Protein AF-A0A9D8EKA4-F1 (afdb_monomer)

Mean predicted aligned error: 2.68 Å

Secondary structure (DSSP, 8-state):
-----PPP-TTTTT----GGG--HHHHHHHHHTS-GGG-S-EEEEGGGS-TTSB-TTS-BHHHHHTGGGG-EEEE-SSHHHHHHHHHHHT-

Nearest PDB structures (foldseek):
  1eix-assembly1_B  TM=4.567E-01  e=1.922E+00  Escherichia coli
  4faj-assembly1_A  TM=2.777E-01  e=1.922E+00  Enterococcus faecalis
  8i90-assembly1_A  TM=4.547E-01  e=7.783E+00  Nemophila menziesii

Radius of gyration: 12.93 Å; Cα contacts (8 Å, |Δi|>4): 111; chains: 1; bounding box: 27×26×35 Å

Foldseek 3Di:
DDDDQDFQQVVVPRPDDDLLQRALVSLVVSLVVDDLVVAQADEHEPSQADPVQAGPNGDHPVNSCVRSPNRYDYFYPDPVRVVVVCVVVVD

pLDDT: mean 94.8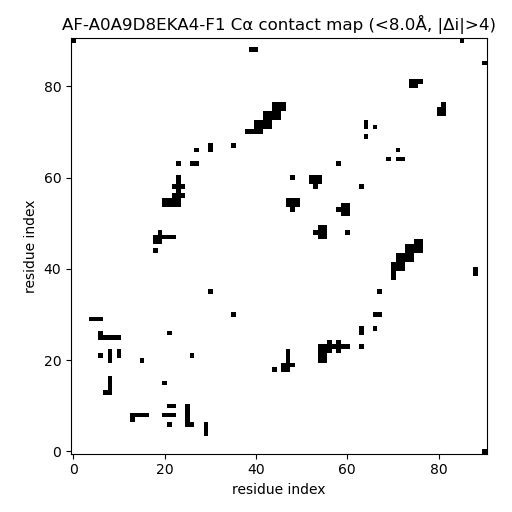1, std 4.97, range [67.06, 98.56]

Sequence (91 aa):
MADILVVKNDFFGGNVKVTGLLSGNDIIQQLNSIKMENYGRILIPECIFNPEGLTIDNIFRESILKYGGGNIFIIPEDGKSLAGEFARAGL

Solvent-accessible surface area (backbone atoms only — not comparable to full-atom values): 5565 Å² total; per-residue (Å²): 137,87,82,87,84,82,66,65,26,56,89,69,72,54,76,57,84,60,68,56,69,34,32,41,66,38,49,52,51,44,56,72,74,49,71,56,89,81,45,84,67,44,85,40,66,42,67,28,37,47,100,87,37,28,20,82,73,70,35,45,53,71,65,59,46,66,42,64,86,71,29,49,41,77,38,62,96,43,71,66,55,50,53,50,52,35,54,75,70,75,96

Structure (mmCIF, N/CA/C/O backbone):
data_AF-A0A9D8EKA4-F1
#
_entry.id   AF-A0A9D8EKA4-F1
#
loop_
_atom_site.group_PDB
_atom_site.id
_atom_site.type_symbol
_atom_site.label_atom_id
_atom_site.label_alt_id
_atom_site.label_comp_id
_atom_site.label_asym_id
_atom_site.label_entity_id
_atom_site.label_seq_id
_atom_site.pdbx_PDB_ins_code
_atom_site.Cartn_x
_atom_site.Cartn_y
_atom_site.Cartn_z
_atom_site.occupancy
_atom_site.B_iso_or_equiv
_atom_site.auth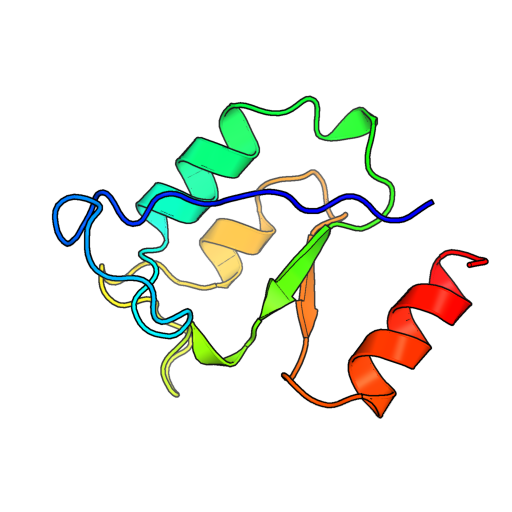_seq_id
_atom_site.auth_comp_id
_atom_site.auth_asym_id
_atom_site.auth_atom_id
_atom_site.pdbx_PDB_model_num
ATOM 1 N N . MET A 1 1 ? -11.674 -6.783 13.969 1.00 83.38 1 MET A N 1
ATOM 2 C CA . MET A 1 1 ? -12.133 -6.961 12.575 1.00 83.38 1 MET A CA 1
ATOM 3 C C . MET A 1 1 ? -11.056 -6.417 11.650 1.00 83.38 1 MET A C 1
ATOM 5 O O . MET A 1 1 ? -10.342 -5.515 12.071 1.00 83.38 1 MET A O 1
ATOM 9 N N . ALA A 1 2 ? -10.902 -6.991 10.459 1.00 92.25 2 ALA A N 1
ATOM 10 C CA . ALA A 1 2 ? -10.000 -6.489 9.428 1.00 92.25 2 ALA A CA 1
ATOM 11 C C . ALA A 1 2 ? -10.836 -6.056 8.221 1.00 92.25 2 ALA A C 1
ATOM 13 O O . ALA A 1 2 ? -11.722 -6.802 7.801 1.00 92.25 2 ALA A O 1
ATOM 14 N N . ASP A 1 3 ? -10.535 -4.878 7.684 1.00 95.12 3 ASP A N 1
ATOM 15 C CA . ASP A 1 3 ? -11.224 -4.306 6.530 1.00 95.12 3 ASP A CA 1
ATOM 16 C C . ASP A 1 3 ? -10.320 -4.345 5.297 1.00 95.12 3 ASP A C 1
ATOM 18 O O . ASP A 1 3 ? -9.094 -4.264 5.399 1.00 95.12 3 ASP A O 1
ATOM 22 N N . ILE A 1 4 ? -10.930 -4.449 4.116 1.00 95.38 4 ILE A N 1
ATOM 23 C CA . ILE A 1 4 ? -10.220 -4.364 2.839 1.00 95.38 4 ILE A CA 1
ATOM 24 C C . ILE A 1 4 ? -10.369 -2.949 2.286 1.00 95.38 4 ILE A C 1
ATOM 26 O O . ILE A 1 4 ? -11.461 -2.530 1.901 1.00 95.38 4 ILE A O 1
ATOM 30 N N . LEU A 1 5 ? -9.252 -2.228 2.214 1.00 95.31 5 LEU A N 1
ATOM 31 C CA . LEU A 1 5 ? -9.170 -0.903 1.607 1.00 95.31 5 LEU A CA 1
ATOM 32 C C . LEU A 1 5 ? -8.794 -1.052 0.131 1.00 95.31 5 LEU A C 1
ATOM 34 O O . LEU A 1 5 ? -7.650 -1.350 -0.205 1.00 95.31 5 LEU A O 1
ATOM 38 N N . VAL A 1 6 ? -9.770 -0.888 -0.759 1.00 95.56 6 VAL A N 1
ATOM 39 C CA . VAL A 1 6 ? -9.558 -1.053 -2.203 1.00 95.56 6 VAL A CA 1
ATOM 40 C C . VAL A 1 6 ? -8.858 0.178 -2.772 1.00 95.56 6 VAL A C 1
ATOM 42 O O . VAL A 1 6 ? -9.364 1.285 -2.634 1.00 95.56 6 VAL A O 1
ATOM 45 N N . V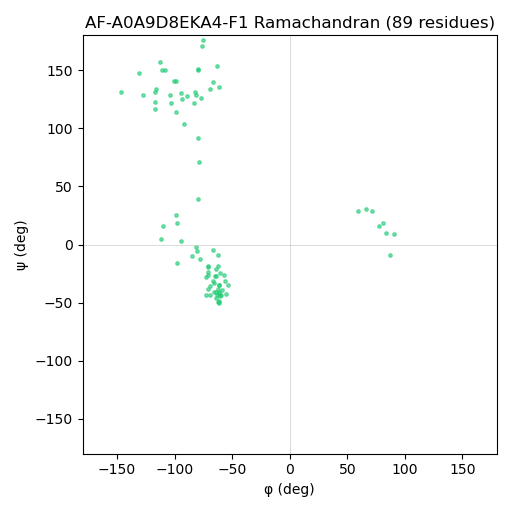AL A 1 7 ? -7.737 -0.024 -3.465 1.00 97.06 7 VAL A N 1
ATOM 46 C CA . VAL A 1 7 ? -7.057 1.013 -4.256 1.00 97.06 7 VAL A CA 1
ATOM 47 C C . VAL A 1 7 ? -7.359 0.766 -5.730 1.00 97.06 7 VAL A C 1
ATOM 49 O O . VAL A 1 7 ? -7.068 -0.310 -6.259 1.00 97.06 7 VAL A O 1
ATOM 52 N N . LYS A 1 8 ? -7.952 1.749 -6.409 1.00 96.75 8 LYS A N 1
ATOM 53 C CA . LYS A 1 8 ? -8.157 1.688 -7.858 1.00 96.75 8 LYS A CA 1
ATOM 54 C C . LYS A 1 8 ? -6.867 2.105 -8.563 1.00 96.75 8 LYS A C 1
ATOM 56 O O . LYS A 1 8 ? -6.320 3.155 -8.260 1.00 96.75 8 LYS A O 1
ATOM 61 N N . ASN A 1 9 ? -6.395 1.285 -9.500 1.00 97.50 9 ASN A N 1
ATOM 62 C CA . ASN A 1 9 ? -5.196 1.578 -10.287 1.00 97.50 9 ASN A CA 1
ATOM 63 C C . ASN A 1 9 ? -5.514 2.578 -11.408 1.00 97.50 9 ASN A C 1
ATOM 65 O O . ASN A 1 9 ? -5.612 2.193 -12.574 1.00 97.50 9 ASN A O 1
ATOM 69 N N . ASP A 1 10 ? -5.761 3.838 -11.063 1.00 98.00 10 ASP A N 1
ATOM 70 C CA . ASP A 1 10 ? -6.074 4.875 -12.046 1.00 98.00 10 ASP A CA 1
ATOM 71 C C . ASP A 1 10 ? -4.845 5.264 -12.881 1.00 98.00 10 ASP A C 1
ATOM 73 O O . ASP A 1 10 ? -5.013 5.649 -14.041 1.00 98.00 10 ASP A O 1
ATOM 77 N N . PHE A 1 11 ? -3.624 5.043 -12.376 1.00 97.62 11 PHE A N 1
ATOM 78 C CA . PHE A 1 11 ? -2.388 5.236 -13.141 1.00 97.62 11 PHE A CA 1
ATOM 79 C C . PHE A 1 11 ? -2.370 4.441 -14.459 1.00 97.62 11 PHE A C 1
ATOM 81 O O . PHE A 1 11 ? -2.015 4.980 -15.507 1.00 97.62 11 PHE A O 1
ATOM 88 N N . PHE A 1 12 ? -2.830 3.185 -14.441 1.00 97.62 12 PHE A N 1
ATOM 89 C CA . PHE A 1 12 ? -3.003 2.359 -15.643 1.00 97.62 12 PHE A CA 1
ATOM 90 C C . PHE A 1 12 ? -4.457 2.334 -16.167 1.00 97.62 12 PHE A C 1
ATOM 92 O O . PHE A 1 12 ? -4.878 1.381 -16.831 1.00 97.62 12 PHE A O 1
ATOM 99 N N . GLY A 1 13 ? -5.258 3.365 -15.874 1.00 96.56 13 GLY A N 1
ATOM 100 C CA . GLY A 1 13 ? -6.614 3.532 -16.413 1.00 96.56 13 GLY A CA 1
ATOM 101 C C . GLY A 1 13 ? -7.698 2.656 -15.767 1.00 96.56 13 GLY A C 1
ATOM 102 O O . GLY A 1 13 ? -8.775 2.485 -16.335 1.00 96.56 13 GLY A O 1
ATOM 103 N N . GLY A 1 14 ? -7.434 2.072 -14.598 1.00 94.38 14 GLY A N 1
ATOM 104 C CA . GLY A 1 14 ? -8.409 1.384 -13.742 1.00 94.38 14 GLY A CA 1
ATOM 105 C C . GLY A 1 14 ? -8.648 -0.096 -14.051 1.00 94.38 14 GLY A C 1
ATOM 106 O O . GLY A 1 14 ? -9.311 -0.780 -13.272 1.00 94.38 14 GLY A O 1
ATOM 107 N N . ASN A 1 15 ? -8.116 -0.608 -15.164 1.00 94.56 15 ASN A N 1
ATOM 108 C CA . ASN A 1 15 ? -8.364 -1.983 -15.621 1.00 94.56 15 ASN A CA 1
ATOM 109 C C . ASN A 1 15 ? -7.254 -2.972 -15.237 1.00 94.56 15 ASN A C 1
ATOM 111 O O . ASN A 1 15 ? -7.466 -4.186 -15.281 1.00 94.56 15 ASN A O 1
ATOM 115 N N . VAL A 1 16 ? -6.082 -2.469 -14.847 1.00 95.94 16 VAL A N 1
ATOM 116 C CA . VAL A 1 16 ? -4.954 -3.284 -14.383 1.00 95.94 16 VAL A CA 1
ATOM 117 C C . VAL A 1 16 ? -5.144 -3.615 -12.902 1.00 95.94 16 VAL A C 1
ATOM 119 O O . VAL A 1 16 ? -5.266 -2.722 -12.071 1.00 95.94 16 VAL A O 1
ATOM 122 N N . LYS A 1 17 ? -5.177 -4.912 -12.570 1.00 95.06 17 LYS A N 1
ATOM 123 C CA . LYS A 1 17 ? -5.542 -5.413 -11.226 1.00 95.06 17 LYS A CA 1
ATOM 124 C C . LYS A 1 17 ? -4.392 -6.055 -10.447 1.00 95.06 17 LYS A C 1
ATOM 126 O O . LYS A 1 17 ? -4.626 -6.632 -9.391 1.00 95.06 17 LYS A O 1
ATOM 131 N N . VAL A 1 18 ? -3.172 -6.022 -10.976 1.00 95.19 18 VAL A N 1
ATOM 132 C CA . VAL A 1 18 ? -2.013 -6.617 -10.298 1.00 95.19 18 VAL A CA 1
ATOM 133 C C . VAL A 1 18 ? -1.455 -5.649 -9.255 1.00 95.19 18 VAL A C 1
ATOM 135 O O . VAL A 1 18 ? -1.223 -4.479 -9.550 1.00 95.19 18 VAL A O 1
ATOM 138 N N . THR A 1 19 ? -1.233 -6.147 -8.039 1.00 94.62 19 THR A N 1
ATOM 139 C CA . THR A 1 19 ? -0.810 -5.343 -6.881 1.00 94.62 19 THR A CA 1
ATOM 140 C C . THR A 1 19 ? 0.520 -4.630 -7.109 1.00 94.62 19 THR A C 1
ATOM 142 O O . THR A 1 19 ? 0.625 -3.444 -6.824 1.00 94.62 19 THR A O 1
ATOM 145 N N . GLY A 1 20 ? 1.510 -5.314 -7.694 1.00 96.31 20 GLY A N 1
ATOM 146 C CA . GLY A 1 20 ? 2.844 -4.747 -7.938 1.00 96.31 20 GLY A CA 1
ATOM 147 C C . GLY A 1 20 ? 2.888 -3.596 -8.954 1.00 96.31 20 GLY A C 1
ATOM 148 O O . GLY A 1 20 ? 3.944 -3.014 -9.160 1.00 96.31 20 GLY A O 1
ATOM 149 N N . LEU A 1 21 ? 1.764 -3.266 -9.604 1.00 97.12 21 LEU A N 1
ATOM 150 C CA . LEU A 1 21 ? 1.643 -2.119 -10.511 1.00 97.12 21 LEU A CA 1
ATOM 151 C C . LEU A 1 21 ? 0.760 -1.000 -9.940 1.00 97.12 21 LEU A C 1
ATOM 153 O O . LEU A 1 21 ? 0.292 -0.150 -10.698 1.00 97.12 21 LEU A O 1
ATOM 157 N N . LEU A 1 22 ? 0.484 -1.004 -8.635 1.00 97.88 22 LEU A N 1
ATOM 158 C CA . LEU A 1 22 ? -0.151 0.137 -7.981 1.00 97.88 22 LEU A CA 1
ATOM 159 C C . LEU A 1 22 ? 0.824 1.318 -7.926 1.00 97.88 22 LEU A C 1
ATOM 161 O O . LEU A 1 22 ? 1.992 1.165 -7.569 1.00 97.88 22 LEU A O 1
ATOM 165 N N . SER A 1 23 ? 0.329 2.500 -8.281 1.00 98.12 23 SER A N 1
ATOM 166 C CA . SER A 1 23 ? 1.085 3.740 -8.140 1.00 98.12 23 SER A CA 1
ATOM 167 C C . SER A 1 23 ? 1.046 4.235 -6.695 1.00 98.12 23 SER A C 1
ATOM 169 O O . SER A 1 23 ? 0.069 4.022 -5.969 1.00 98.12 23 SER A O 1
ATOM 171 N N . GLY A 1 24 ? 2.102 4.923 -6.265 1.00 97.62 24 GLY A N 1
ATOM 172 C CA . GLY A 1 24 ? 2.114 5.600 -4.976 1.00 97.62 24 GLY A CA 1
ATOM 173 C C . GLY A 1 24 ? 1.031 6.673 -4.900 1.00 97.62 24 GLY A C 1
ATOM 174 O O . GLY A 1 24 ? 0.416 6.839 -3.847 1.00 97.62 24 GLY A O 1
ATOM 175 N N . ASN A 1 25 ? 0.738 7.359 -6.010 1.00 97.31 25 ASN A N 1
ATOM 176 C CA . ASN A 1 25 ? -0.298 8.382 -6.053 1.00 97.31 25 ASN A CA 1
ATOM 177 C C . ASN A 1 25 ? -1.704 7.798 -5.836 1.00 97.31 25 ASN A C 1
ATOM 179 O O . ASN A 1 25 ? -2.490 8.383 -5.090 1.00 97.31 25 ASN A O 1
ATOM 183 N N . ASP A 1 26 ? -2.020 6.635 -6.414 1.00 97.62 26 ASP A N 1
ATOM 184 C CA . ASP A 1 26 ? -3.307 5.959 -6.187 1.00 97.62 26 ASP A CA 1
ATOM 185 C C . ASP A 1 26 ? -3.455 5.523 -4.720 1.00 97.62 26 ASP A C 1
ATOM 187 O O . ASP A 1 26 ? -4.512 5.709 -4.112 1.00 97.62 26 ASP A O 1
ATOM 191 N N . ILE A 1 27 ? -2.377 5.012 -4.113 1.00 96.94 27 ILE A N 1
ATOM 192 C CA . ILE A 1 27 ? -2.350 4.645 -2.689 1.00 96.94 27 ILE A CA 1
ATOM 193 C C . ILE A 1 27 ? -2.589 5.879 -1.813 1.00 96.94 27 ILE A C 1
ATOM 195 O O . ILE A 1 27 ? -3.450 5.852 -0.936 1.00 96.94 27 ILE A O 1
ATOM 199 N N . ILE A 1 28 ? -1.868 6.976 -2.057 1.00 95.81 28 ILE A N 1
ATOM 200 C CA . I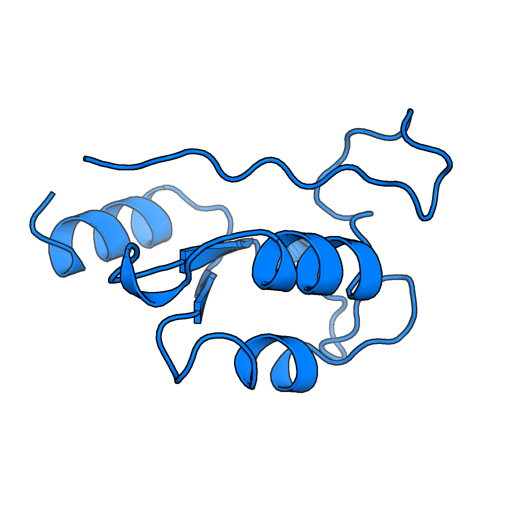LE A 1 28 ? -2.003 8.222 -1.289 1.00 95.81 28 ILE A CA 1
ATOM 201 C C . ILE A 1 28 ? -3.414 8.801 -1.422 1.00 95.81 28 ILE A C 1
ATOM 203 O O . ILE A 1 28 ? -4.000 9.222 -0.424 1.00 95.81 28 ILE A O 1
ATOM 207 N N . GLN A 1 29 ? -3.992 8.798 -2.625 1.00 95.31 29 GLN A N 1
ATOM 208 C CA . GLN A 1 29 ? -5.374 9.232 -2.828 1.00 95.31 29 GLN A CA 1
ATOM 209 C C . GLN A 1 29 ? -6.361 8.373 -2.034 1.00 95.31 29 GLN A C 1
ATOM 211 O O . GLN A 1 29 ? -7.237 8.922 -1.363 1.00 95.31 29 GLN A O 1
ATOM 216 N N . GLN A 1 30 ? -6.189 7.048 -2.039 1.00 95.75 30 GLN A N 1
ATOM 217 C CA . GLN A 1 30 ? -7.044 6.161 -1.255 1.00 95.75 30 GLN A CA 1
ATOM 218 C C . GLN A 1 30 ? -6.908 6.427 0.250 1.00 95.75 30 GLN A C 1
ATOM 220 O O . GLN A 1 30 ? -7.923 6.517 0.941 1.00 95.75 30 GLN A O 1
ATOM 225 N N . LEU A 1 31 ? -5.687 6.619 0.757 1.00 94.56 31 LEU A N 1
ATOM 226 C CA . LEU A 1 31 ? -5.435 6.961 2.162 1.00 94.56 31 LEU A CA 1
ATOM 227 C C . LEU A 1 31 ? -6.068 8.306 2.555 1.00 94.56 31 LEU A C 1
ATOM 229 O O . LEU A 1 31 ? -6.638 8.421 3.635 1.00 94.56 31 LEU A O 1
ATOM 233 N N . ASN A 1 32 ? -6.040 9.304 1.669 1.00 92.75 32 ASN A N 1
ATOM 234 C CA . ASN A 1 32 ? -6.692 10.599 1.895 1.00 92.75 32 ASN A CA 1
ATOM 235 C C . ASN A 1 32 ? -8.230 10.526 1.840 1.00 92.75 32 ASN A C 1
ATOM 237 O O . ASN A 1 32 ? -8.904 11.425 2.338 1.00 92.75 32 ASN A O 1
ATOM 241 N N . SER A 1 33 ? -8.795 9.481 1.226 1.00 93.81 33 SER A N 1
ATOM 242 C CA . SER A 1 33 ? -10.248 9.299 1.094 1.00 93.81 33 SER A CA 1
ATOM 243 C C . SER A 1 33 ? -10.904 8.622 2.304 1.00 93.81 33 SER A C 1
ATOM 245 O O . SER A 1 33 ? -12.133 8.581 2.399 1.00 93.81 33 SER A O 1
ATOM 247 N N . ILE A 1 34 ? -10.103 8.089 3.232 1.00 92.94 34 ILE A N 1
ATOM 248 C CA . ILE A 1 34 ? -10.581 7.359 4.409 1.00 92.94 34 ILE A CA 1
ATOM 249 C C . ILE A 1 34 ? -10.284 8.115 5.705 1.00 92.94 34 ILE A C 1
ATOM 251 O O . ILE A 1 34 ? -9.366 8.925 5.796 1.00 92.94 34 ILE A O 1
ATOM 255 N N . LYS A 1 35 ? -11.059 7.807 6.747 1.00 92.38 35 LYS A N 1
ATOM 256 C CA . LYS A 1 35 ? -10.802 8.275 8.115 1.00 92.38 35 LYS A CA 1
ATOM 257 C C . LYS A 1 35 ? -9.720 7.413 8.753 1.00 92.38 35 LYS A C 1
ATOM 259 O O . LYS A 1 35 ? -10.021 6.352 9.299 1.00 92.38 35 LYS A O 1
ATOM 264 N N . MET A 1 36 ? -8.464 7.832 8.622 1.00 89.50 36 MET A N 1
ATOM 265 C CA . MET A 1 36 ? -7.290 7.089 9.098 1.00 89.50 36 MET A CA 1
ATOM 266 C C . MET A 1 36 ? -7.357 6.767 10.597 1.00 89.50 36 MET A C 1
ATOM 268 O O . MET A 1 36 ? -6.883 5.716 11.016 1.00 89.50 36 MET A O 1
ATOM 272 N N . GLU A 1 37 ? -7.998 7.626 11.392 1.00 90.62 37 GLU A N 1
ATOM 273 C CA . GLU A 1 37 ? -8.224 7.453 12.830 1.00 90.62 37 GLU A CA 1
ATOM 274 C C . GLU A 1 37 ? -9.081 6.227 13.189 1.00 90.62 37 GLU A C 1
ATOM 276 O O . GLU A 1 37 ? -9.032 5.758 14.325 1.00 90.62 37 GLU A O 1
ATOM 281 N N . ASN A 1 38 ? -9.828 5.673 12.229 1.00 92.06 38 ASN A N 1
ATOM 282 C CA . ASN A 1 38 ? -10.600 4.447 12.429 1.00 92.06 38 ASN A CA 1
ATOM 283 C C . ASN A 1 38 ? -9.732 3.180 12.372 1.00 92.06 38 ASN A C 1
ATOM 285 O O . ASN A 1 38 ? -10.203 2.105 12.743 1.00 92.06 38 ASN A O 1
ATOM 289 N N . TYR A 1 39 ? -8.484 3.282 11.906 1.00 92.62 39 TYR A N 1
ATOM 290 C CA . TYR A 1 39 ? -7.615 2.135 11.664 1.00 92.62 39 TYR A CA 1
ATOM 291 C C . TYR A 1 39 ? -6.380 2.192 12.563 1.00 92.62 39 TYR A C 1
ATOM 293 O O . TYR A 1 39 ? -5.535 3.076 12.448 1.00 92.62 39 TYR A O 1
ATOM 301 N N . GLY A 1 40 ? -6.237 1.203 13.449 1.00 93.12 40 GLY A N 1
ATOM 302 C CA . GLY A 1 40 ? -5.048 1.080 14.301 1.00 93.12 40 GLY A CA 1
ATOM 303 C C . GLY A 1 40 ? -3.798 0.622 13.542 1.00 93.12 40 GLY A C 1
ATOM 304 O O . GLY A 1 40 ? -2.682 0.947 13.942 1.00 93.12 40 GLY A O 1
ATOM 305 N N . ARG A 1 41 ? -3.977 -0.137 12.453 1.00 94.50 41 ARG A N 1
ATOM 306 C CA . ARG A 1 41 ? -2.907 -0.608 11.563 1.00 94.50 41 ARG A CA 1
ATOM 307 C C . ARG A 1 41 ? -3.434 -0.669 10.132 1.00 94.50 41 ARG A C 1
ATOM 309 O O . ARG A 1 41 ? -4.488 -1.257 9.900 1.00 94.50 41 ARG A O 1
ATOM 316 N N . ILE A 1 42 ? -2.693 -0.102 9.190 1.00 96.25 42 ILE A N 1
ATOM 317 C CA . ILE A 1 42 ? -2.938 -0.211 7.750 1.00 96.25 42 ILE A CA 1
ATOM 318 C C . ILE A 1 42 ? -1.737 -0.923 7.143 1.00 96.25 42 ILE A C 1
ATOM 320 O O . ILE A 1 42 ? -0.601 -0.488 7.315 1.00 96.25 42 ILE A O 1
ATOM 324 N N . LEU A 1 43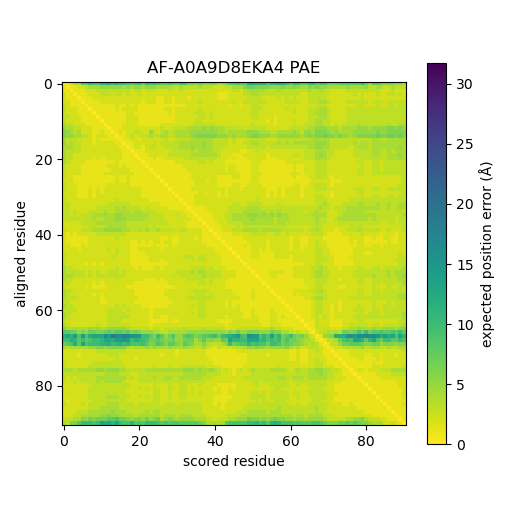 ? -1.991 -2.039 6.467 1.00 96.75 43 LEU A N 1
ATOM 325 C CA . LEU A 1 43 ? -0.951 -2.905 5.922 1.00 96.75 43 LEU A CA 1
ATOM 326 C C . LEU A 1 43 ? -0.850 -2.687 4.410 1.00 96.75 43 LEU A C 1
ATOM 328 O O . LEU A 1 43 ? -1.861 -2.754 3.711 1.00 96.75 43 LEU A O 1
ATOM 332 N N . ILE A 1 44 ? 0.360 -2.430 3.916 1.00 96.69 44 ILE A N 1
ATOM 333 C CA . ILE A 1 44 ? 0.663 -2.239 2.494 1.00 96.69 44 ILE A CA 1
ATOM 334 C C . ILE A 1 44 ? 1.627 -3.349 2.039 1.00 96.69 44 ILE A C 1
ATOM 336 O O . ILE A 1 44 ? 2.636 -3.571 2.708 1.00 96.69 44 ILE A O 1
ATOM 340 N N . PRO A 1 45 ? 1.356 -4.039 0.918 1.00 97.06 45 PRO A N 1
ATOM 341 C CA . PRO A 1 45 ? 2.275 -5.023 0.344 1.00 97.06 45 PRO A CA 1
ATOM 342 C C . PRO A 1 45 ? 3.629 -4.407 -0.060 1.00 97.06 45 PRO A C 1
ATOM 344 O O . PRO A 1 45 ? 3.675 -3.343 -0.680 1.00 97.06 45 PRO A O 1
ATOM 347 N N . GLU A 1 46 ? 4.730 -5.080 0.262 1.00 97.94 46 GLU A N 1
ATOM 348 C CA . GLU A 1 46 ? 6.097 -4.708 -0.121 1.00 97.94 46 GLU A CA 1
ATOM 349 C C . GLU A 1 46 ? 6.347 -4.793 -1.637 1.00 97.94 46 GLU A C 1
ATOM 351 O O . GLU A 1 46 ? 7.065 -3.960 -2.185 1.00 97.94 46 GLU A O 1
ATOM 356 N N . CYS A 1 47 ? 5.705 -5.724 -2.345 1.00 97.12 47 CYS A N 1
ATOM 357 C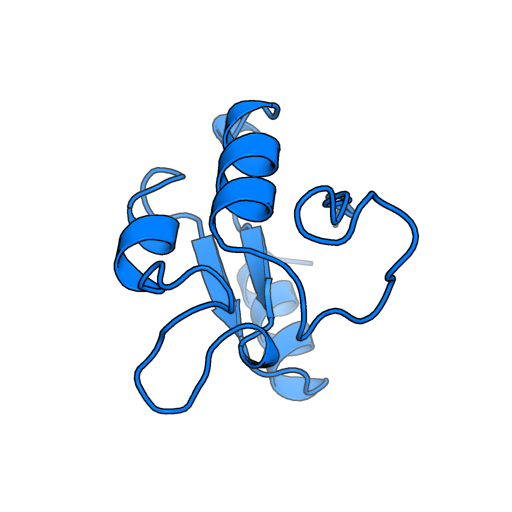 CA . CYS A 1 47 ? 5.864 -5.966 -3.784 1.00 97.12 47 CYS A CA 1
ATOM 358 C C . CYS A 1 47 ? 5.467 -4.793 -4.696 1.00 97.12 47 CYS A C 1
ATOM 360 O O . CYS A 1 47 ? 5.690 -4.857 -5.904 1.00 97.12 47 CYS A O 1
ATOM 362 N N . ILE A 1 48 ? 4.858 -3.741 -4.143 1.00 97.94 48 ILE A N 1
ATOM 363 C CA . ILE A 1 48 ? 4.550 -2.492 -4.853 1.00 97.94 48 ILE A CA 1
ATOM 364 C C . ILE A 1 48 ? 5.838 -1.700 -5.131 1.00 97.94 48 ILE A C 1
ATOM 366 O O . ILE A 1 48 ? 5.905 -0.923 -6.085 1.00 97.94 48 ILE A O 1
ATOM 370 N N . PHE A 1 49 ? 6.864 -1.893 -4.302 1.00 98.44 49 PHE A N 1
ATOM 371 C CA . PHE A 1 49 ? 8.118 -1.161 -4.376 1.00 98.44 49 PHE A CA 1
ATOM 372 C C . PHE A 1 49 ? 9.190 -1.968 -5.108 1.00 98.44 49 PHE A C 1
ATOM 374 O O . PHE A 1 49 ? 9.333 -3.177 -4.929 1.00 98.44 49 PHE A O 1
ATOM 381 N N . ASN A 1 50 ? 9.987 -1.278 -5.917 1.00 97.81 50 ASN A N 1
ATOM 382 C CA . ASN A 1 50 ? 11.195 -1.831 -6.512 1.00 97.81 50 ASN A CA 1
ATOM 383 C C . ASN A 1 50 ? 12.341 -1.924 -5.467 1.00 97.81 50 ASN A C 1
ATOM 385 O O . ASN A 1 50 ? 12.178 -1.466 -4.330 1.00 97.81 50 ASN A O 1
ATOM 389 N N . PRO A 1 51 ? 13.516 -2.489 -5.815 1.00 97.69 51 PRO A N 1
ATOM 390 C CA . PRO A 1 51 ? 14.654 -2.592 -4.893 1.00 97.69 51 PRO A CA 1
ATOM 391 C C . PRO A 1 51 ? 15.136 -1.251 -4.318 1.00 97.69 51 PRO A C 1
ATOM 393 O O . PRO A 1 51 ? 15.676 -1.211 -3.213 1.00 97.69 51 PRO A O 1
ATOM 396 N N . GLU A 1 52 ? 14.917 -0.149 -5.036 1.00 98.12 52 GLU A N 1
ATOM 397 C CA . GLU A 1 52 ? 15.227 1.212 -4.593 1.00 98.12 52 GLU A CA 1
ATOM 398 C C . GLU A 1 52 ? 14.153 1.811 -3.662 1.00 98.12 52 GLU A C 1
ATOM 400 O O . GLU A 1 52 ? 14.320 2.922 -3.159 1.00 98.12 52 GLU A O 1
ATOM 405 N N . GLY A 1 53 ? 13.060 1.089 -3.393 1.00 97.94 53 GLY A N 1
ATOM 406 C CA . GLY A 1 53 ? 11.959 1.539 -2.540 1.00 97.94 53 GLY A CA 1
ATOM 407 C C . GLY A 1 53 ? 10.963 2.470 -3.238 1.00 97.94 53 GLY A C 1
ATOM 408 O O . GLY A 1 53 ? 10.218 3.180 -2.559 1.00 97.94 53 GLY A O 1
ATOM 409 N N . LEU A 1 54 ? 10.952 2.488 -4.572 1.00 98.56 54 LEU A N 1
ATOM 410 C CA . LEU A 1 54 ? 10.078 3.315 -5.401 1.00 98.56 54 LEU A CA 1
ATOM 411 C C . LEU A 1 54 ? 8.899 2.508 -5.944 1.00 98.56 54 LEU A C 1
ATOM 413 O O . LEU A 1 54 ? 9.042 1.367 -6.373 1.00 98.56 54 LEU A O 1
ATOM 417 N N . THR A 1 55 ? 7.740 3.146 -5.970 1.00 98.50 55 THR A N 1
ATOM 418 C CA . THR A 1 55 ? 6.568 2.708 -6.740 1.00 98.50 55 THR A CA 1
ATOM 419 C C . THR A 1 55 ? 6.740 3.013 -8.235 1.00 98.50 55 THR A C 1
ATOM 421 O O . THR A 1 55 ? 7.668 3.720 -8.635 1.00 98.50 55 THR A O 1
ATOM 424 N N . ILE A 1 56 ? 5.836 2.501 -9.078 1.00 97.94 56 ILE A N 1
ATOM 425 C CA . ILE A 1 56 ? 5.922 2.622 -10.547 1.00 97.94 56 ILE A CA 1
ATOM 426 C C . ILE A 1 56 ? 5.911 4.075 -11.067 1.00 97.94 56 ILE A C 1
ATOM 428 O O . ILE A 1 56 ? 6.438 4.355 -12.141 1.00 97.94 56 ILE A O 1
ATOM 432 N N . ASP A 1 57 ? 5.345 5.007 -10.300 1.00 98.06 57 ASP A N 1
ATOM 433 C CA . ASP A 1 57 ? 5.291 6.447 -10.569 1.00 98.06 57 ASP A CA 1
ATOM 434 C C . ASP A 1 57 ? 6.385 7.240 -9.828 1.00 98.06 57 ASP A C 1
ATOM 436 O O . ASP A 1 57 ? 6.312 8.463 -9.725 1.00 98.06 57 ASP A O 1
ATOM 4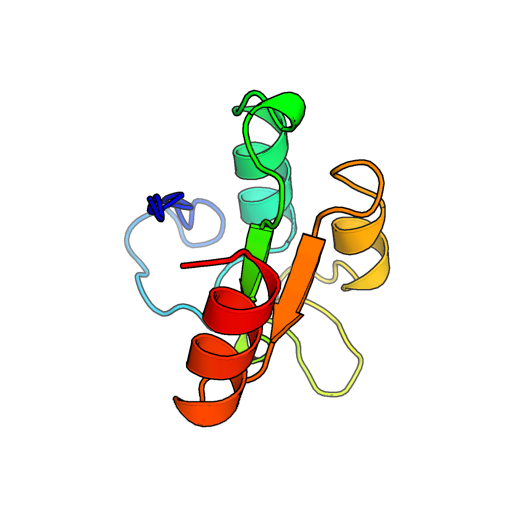40 N N . ASN A 1 58 ? 7.444 6.562 -9.371 1.00 98.19 58 ASN A N 1
ATOM 441 C CA . ASN A 1 58 ? 8.622 7.137 -8.710 1.00 98.19 58 ASN A CA 1
ATOM 442 C C . ASN A 1 58 ? 8.344 7.784 -7.341 1.00 98.19 58 ASN A C 1
ATOM 444 O O . ASN A 1 58 ? 9.046 8.713 -6.934 1.00 98.19 58 ASN A O 1
ATOM 448 N N . ILE A 1 59 ? 7.359 7.283 -6.593 1.00 98.00 59 ILE A N 1
ATOM 449 C CA . ILE A 1 59 ? 7.144 7.695 -5.201 1.00 98.00 59 ILE A CA 1
ATOM 450 C C . ILE A 1 59 ? 7.862 6.730 -4.259 1.00 98.00 59 ILE A C 1
ATOM 452 O O . ILE A 1 59 ? 7.614 5.524 -4.285 1.00 98.00 59 ILE A O 1
ATOM 456 N N . PHE A 1 60 ? 8.721 7.281 -3.399 1.00 97.81 60 PHE A N 1
ATOM 457 C CA . PHE A 1 60 ? 9.404 6.540 -2.339 1.00 97.81 60 PHE A CA 1
ATOM 458 C C . PHE A 1 60 ? 8.419 6.043 -1.283 1.00 97.81 60 PHE A C 1
ATOM 460 O O . PHE A 1 60 ? 7.546 6.796 -0.838 1.00 97.81 60 PHE A O 1
ATOM 467 N N . ARG A 1 61 ? 8.612 4.817 -0.797 1.00 96.62 61 ARG A N 1
ATOM 468 C CA . ARG A 1 61 ? 7.821 4.246 0.303 1.00 96.62 61 ARG A CA 1
ATOM 469 C C . ARG A 1 61 ? 7.785 5.127 1.548 1.00 96.62 61 ARG A C 1
ATOM 471 O O . ARG A 1 61 ? 6.748 5.241 2.192 1.00 96.62 61 ARG A O 1
ATOM 478 N N . GLU A 1 62 ? 8.873 5.833 1.849 1.00 95.56 62 GLU A N 1
ATOM 479 C CA . GLU A 1 62 ? 8.967 6.763 2.976 1.00 95.56 62 GLU A CA 1
ATOM 480 C C . GLU A 1 62 ? 8.000 7.942 2.818 1.00 95.56 62 GLU A C 1
ATOM 482 O O . GLU A 1 62 ? 7.567 8.522 3.810 1.00 95.56 62 GLU A O 1
ATOM 487 N N . SER A 1 63 ? 7.644 8.299 1.581 1.00 94.69 63 SER A N 1
ATOM 488 C CA . SER A 1 63 ? 6.627 9.318 1.323 1.00 94.69 63 SER A CA 1
ATOM 489 C C . SER A 1 63 ? 5.240 8.801 1.682 1.00 94.69 63 SER A C 1
ATOM 491 O O . SER A 1 63 ? 4.485 9.557 2.274 1.00 94.69 63 SER A O 1
ATOM 493 N N . ILE A 1 64 ? 4.933 7.525 1.417 1.00 95.38 64 ILE A N 1
ATOM 494 C CA . ILE A 1 64 ? 3.665 6.878 1.800 1.00 95.38 64 ILE A CA 1
ATOM 495 C C . ILE A 1 64 ? 3.582 6.693 3.321 1.00 95.38 64 ILE A C 1
ATOM 497 O O . ILE A 1 64 ? 2.563 7.019 3.916 1.00 95.38 64 ILE A O 1
ATOM 501 N N . LEU A 1 65 ? 4.663 6.258 3.975 1.00 94.19 65 LEU A N 1
ATOM 502 C CA . LEU A 1 65 ? 4.709 6.064 5.435 1.00 94.19 65 LEU A CA 1
ATOM 503 C C . LEU A 1 65 ? 4.531 7.360 6.243 1.00 94.19 65 LEU A C 1
ATOM 505 O O . LEU A 1 65 ? 4.173 7.312 7.418 1.00 94.19 65 LEU A O 1
ATOM 509 N N . LYS A 1 66 ? 4.785 8.524 5.634 1.00 90.62 66 LYS A N 1
ATOM 510 C CA . LYS A 1 66 ? 4.486 9.828 6.249 1.00 90.62 66 LYS A CA 1
ATOM 511 C C . LYS A 1 66 ? 2.984 10.112 6.321 1.00 90.62 66 LYS A C 1
ATOM 513 O O . LYS A 1 66 ? 2.576 10.960 7.113 1.00 90.62 66 LYS A O 1
ATOM 518 N N . TYR A 1 67 ? 2.168 9.415 5.531 1.00 81.31 67 TYR A N 1
ATOM 519 C CA . TYR A 1 67 ? 0.716 9.440 5.664 1.00 81.31 67 TYR A CA 1
ATOM 520 C C . TYR A 1 67 ? 0.291 8.521 6.820 1.00 81.31 67 TYR A C 1
ATOM 522 O O . TYR A 1 67 ? 0.971 7.561 7.167 1.00 81.31 67 TYR A O 1
ATOM 530 N N . GLY A 1 68 ? -0.831 8.835 7.468 1.00 67.06 68 GLY A N 1
ATOM 531 C CA . GLY A 1 68 ? -1.410 7.968 8.502 1.00 67.06 68 GLY A CA 1
ATOM 532 C C . GLY A 1 68 ? -0.848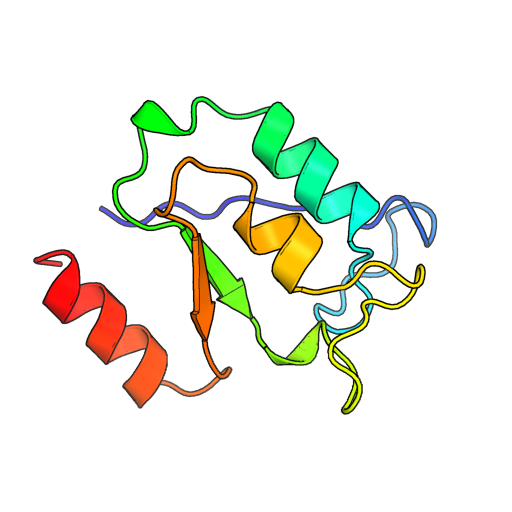 8.096 9.915 1.00 67.06 68 GLY A C 1
ATOM 533 O O . GLY A 1 68 ? -1.175 7.289 10.774 1.00 67.06 68 GLY A O 1
ATOM 534 N N . GLY A 1 69 ? -0.024 9.101 10.214 1.00 73.06 69 GLY A N 1
ATOM 535 C CA . GLY A 1 69 ? 0.373 9.361 11.607 1.00 73.06 69 GLY A CA 1
ATOM 536 C C . GLY A 1 69 ? 1.088 8.180 12.284 1.00 73.06 69 GLY A C 1
ATOM 537 O O . GLY A 1 69 ? 0.991 8.021 13.497 1.00 73.06 69 GLY A O 1
ATOM 538 N N . GLY A 1 70 ? 1.786 7.345 11.502 1.00 83.31 70 GLY A N 1
ATOM 539 C CA . GLY A 1 70 ? 2.571 6.210 11.999 1.00 83.31 70 GLY A CA 1
ATOM 540 C C . GLY A 1 70 ? 1.827 4.874 12.106 1.00 83.31 70 GLY A C 1
ATOM 541 O O . GLY A 1 70 ? 2.388 3.929 12.654 1.00 83.31 70 GLY A O 1
ATOM 542 N N . ASN A 1 71 ? 0.598 4.764 11.591 1.00 92.31 71 ASN A N 1
ATOM 543 C CA . ASN A 1 71 ? -0.169 3.510 11.597 1.00 92.31 71 ASN A CA 1
ATOM 544 C C . ASN A 1 71 ? -0.040 2.675 10.305 1.00 92.31 71 ASN A C 1
ATOM 546 O O . ASN A 1 71 ? -0.698 1.640 10.189 1.00 92.31 71 ASN A O 1
ATOM 550 N N . ILE A 1 72 ? 0.780 3.108 9.342 1.00 96.00 72 ILE A N 1
ATOM 551 C CA . ILE A 1 72 ? 1.010 2.401 8.077 1.00 96.00 72 ILE A CA 1
ATOM 552 C C . ILE A 1 72 ? 2.242 1.504 8.201 1.00 96.00 72 ILE A C 1
ATOM 554 O O . ILE A 1 72 ? 3.315 1.958 8.597 1.00 96.00 72 ILE A O 1
ATOM 558 N N . PHE A 1 73 ? 2.096 0.240 7.812 1.00 96.38 73 PHE A N 1
ATOM 559 C CA . PHE A 1 73 ? 3.153 -0.763 7.843 1.00 96.38 73 PHE A CA 1
ATOM 560 C C . PHE A 1 73 ? 3.280 -1.424 6.476 1.00 96.38 73 PHE A C 1
ATOM 562 O O . PHE A 1 73 ? 2.294 -1.905 5.920 1.00 96.38 73 PHE A O 1
ATOM 569 N N . ILE A 1 74 ? 4.499 -1.464 5.946 1.00 96.94 74 ILE A N 1
ATOM 570 C CA . ILE A 1 74 ? 4.810 -2.233 4.740 1.00 96.94 74 ILE A CA 1
ATOM 571 C C . ILE A 1 74 ? 5.199 -3.639 5.176 1.00 96.94 74 ILE A C 1
ATOM 573 O O . ILE A 1 74 ? 6.049 -3.784 6.058 1.00 96.94 74 ILE A O 1
ATOM 577 N N . ILE A 1 75 ? 4.565 -4.655 4.593 1.00 97.94 75 ILE A N 1
ATOM 578 C CA . ILE A 1 75 ? 4.792 -6.055 4.952 1.00 97.94 75 ILE A CA 1
ATOM 579 C C . ILE A 1 75 ? 5.035 -6.929 3.717 1.00 97.94 75 ILE A C 1
ATOM 581 O O . ILE A 1 75 ? 4.420 -6.683 2.678 1.00 97.94 75 ILE A O 1
ATOM 585 N N . PRO A 1 76 ? 5.865 -7.979 3.832 1.00 97.44 76 PRO A N 1
ATOM 586 C CA . PRO A 1 76 ? 6.005 -8.975 2.775 1.00 97.44 76 PRO A CA 1
ATOM 587 C C . PRO A 1 76 ? 4.696 -9.740 2.526 1.00 97.44 76 PRO A C 1
ATOM 589 O O . PRO A 1 76 ? 3.892 -9.942 3.443 1.00 97.44 76 PRO A O 1
ATOM 592 N N . GLU A 1 77 ? 4.505 -10.247 1.306 1.00 94.38 77 GLU A N 1
ATOM 593 C CA . GLU A 1 77 ? 3.314 -11.006 0.884 1.00 94.38 77 GLU A CA 1
ATOM 594 C C . GLU A 1 77 ? 3.337 -12.474 1.342 1.00 94.38 77 GLU A C 1
ATOM 596 O O . GLU A 1 77 ? 2.941 -13.384 0.610 1.00 94.38 77 GLU A O 1
ATOM 601 N N . ASP A 1 78 ? 3.805 -12.728 2.563 1.00 96.88 78 ASP A N 1
ATOM 602 C CA . ASP A 1 78 ? 3.837 -14.059 3.153 1.00 96.88 78 ASP A CA 1
ATOM 603 C C . ASP A 1 78 ? 2.842 -14.193 4.318 1.00 96.88 78 ASP A C 1
ATOM 605 O O . ASP A 1 78 ? 2.524 -13.245 5.043 1.00 96.88 78 ASP A O 1
ATOM 609 N N . GLY A 1 79 ? 2.334 -15.413 4.512 1.00 97.19 79 GLY A N 1
ATOM 610 C CA . GLY A 1 79 ? 1.313 -15.680 5.526 1.00 97.19 79 GLY A CA 1
ATOM 611 C C . GLY A 1 79 ? 1.797 -15.473 6.965 1.00 97.19 79 GLY A C 1
ATOM 612 O O . GLY A 1 79 ? 0.989 -15.148 7.831 1.00 97.19 79 GLY A O 1
ATOM 613 N N . LYS A 1 80 ? 3.099 -15.630 7.239 1.00 98.00 80 LYS A N 1
ATOM 614 C CA . LYS A 1 80 ? 3.668 -15.44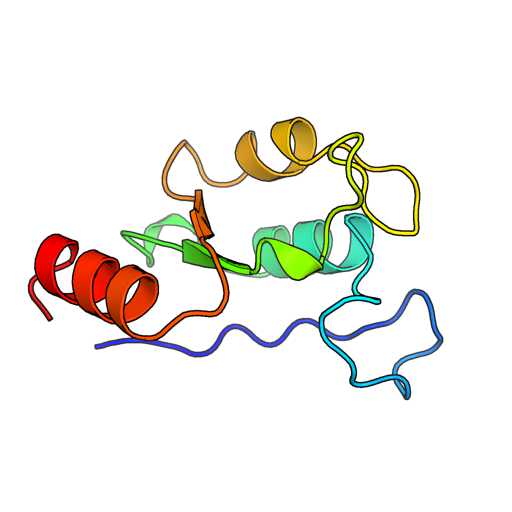4 8.580 1.00 98.00 80 LYS A CA 1
ATOM 615 C C . LYS A 1 80 ? 3.703 -13.961 8.942 1.00 98.00 80 LYS A C 1
ATOM 617 O O . LYS A 1 80 ? 3.339 -13.615 10.066 1.00 98.00 80 LYS A O 1
ATOM 622 N N . SER A 1 81 ? 4.108 -13.109 8.006 1.00 97.75 81 SER A N 1
ATOM 623 C CA . SER A 1 81 ? 4.110 -11.654 8.159 1.00 97.75 81 SER A CA 1
ATOM 624 C C . SER A 1 81 ? 2.690 -11.136 8.395 1.00 97.75 81 SER A C 1
ATOM 626 O O . SER A 1 81 ? 2.448 -10.460 9.395 1.00 97.75 81 SER A O 1
ATOM 628 N N . LEU A 1 82 ? 1.723 -11.558 7.572 1.00 96.31 82 LEU A N 1
ATOM 629 C CA . LEU A 1 82 ? 0.317 -11.178 7.742 1.00 96.31 82 LEU A CA 1
ATOM 630 C C . LEU A 1 82 ? -0.272 -11.648 9.085 1.00 96.31 82 LEU A C 1
ATOM 632 O O . LEU A 1 82 ? -0.842 -10.847 9.827 1.00 96.31 82 LEU A O 1
ATOM 636 N N . ALA A 1 83 ? -0.106 -12.928 9.436 1.00 97.19 83 ALA A N 1
ATOM 637 C CA . ALA A 1 83 ? -0.598 -13.466 10.707 1.00 97.19 83 ALA A CA 1
ATOM 638 C C . ALA A 1 83 ? 0.054 -12.775 11.917 1.00 97.19 83 ALA A C 1
ATOM 640 O O . ALA A 1 83 ? -0.595 -12.546 12.938 1.00 97.19 83 ALA A O 1
ATOM 641 N N . GLY A 1 84 ? 1.331 -12.400 11.800 1.00 97.50 84 GLY A N 1
ATOM 642 C CA . GLY A 1 84 ? 2.037 -11.633 12.819 1.00 97.50 84 GLY A CA 1
ATOM 643 C C . GLY A 1 84 ? 1.414 -10.258 13.066 1.00 97.50 84 GLY A C 1
ATOM 644 O O . GLY A 1 84 ? 1.300 -9.840 14.222 1.00 97.50 84 GLY A O 1
ATOM 645 N N . GLU A 1 85 ? 0.992 -9.563 12.013 1.00 96.94 85 GLU A N 1
ATOM 646 C CA . GLU A 1 85 ? 0.316 -8.269 12.137 1.00 96.94 85 GLU A CA 1
ATOM 647 C C . GLU A 1 85 ? -1.078 -8.391 12.755 1.00 96.94 85 GLU A C 1
ATOM 649 O O . GLU A 1 85 ? -1.455 -7.554 13.575 1.00 96.94 85 GLU A O 1
ATOM 654 N N . PHE A 1 86 ? -1.808 -9.467 12.456 1.00 95.56 86 PHE A N 1
ATOM 655 C CA . PHE A 1 86 ? -3.092 -9.752 13.104 1.00 95.56 86 PHE A CA 1
ATOM 656 C C . PHE A 1 86 ? -2.927 -10.014 14.601 1.00 95.56 86 PHE A C 1
ATOM 658 O O . PHE A 1 86 ? -3.599 -9.372 15.407 1.00 95.56 86 PHE A O 1
ATOM 665 N N . ALA A 1 87 ? -1.943 -10.830 14.989 1.00 96.31 87 ALA A N 1
ATOM 666 C CA . ALA A 1 87 ? -1.636 -11.058 16.399 1.00 96.31 87 ALA A CA 1
ATOM 667 C C . ALA A 1 87 ? -1.263 -9.753 17.136 1.00 96.31 87 ALA A C 1
ATOM 669 O O . ALA A 1 87 ? -1.694 -9.535 18.266 1.00 96.31 87 ALA A O 1
ATOM 670 N N . ARG A 1 88 ? -0.507 -8.846 16.492 1.00 94.94 88 ARG A N 1
ATOM 671 C CA . ARG A 1 88 ? -0.179 -7.511 17.045 1.00 94.94 88 ARG A CA 1
ATOM 672 C C . ARG A 1 88 ? -1.399 -6.606 17.176 1.00 94.94 88 ARG A C 1
ATOM 674 O O . ARG A 1 88 ? -1.427 -5.763 18.067 1.00 94.94 88 ARG A O 1
ATOM 681 N N . ALA A 1 89 ? -2.378 -6.761 16.291 1.00 93.00 89 ALA A N 1
ATOM 682 C CA . ALA A 1 89 ? -3.644 -6.040 16.334 1.00 93.00 89 ALA A CA 1
ATOM 683 C C . ALA A 1 89 ? -4.651 -6.637 17.338 1.00 93.00 89 ALA A C 1
ATOM 685 O O . ALA A 1 89 ? -5.711 -6.047 17.538 1.00 93.00 89 ALA A O 1
ATOM 686 N N . GLY A 1 90 ? -4.339 -7.778 17.966 1.00 91.69 90 GLY A N 1
ATOM 687 C CA . GLY A 1 90 ? -5.261 -8.491 18.855 1.00 91.69 90 GLY A CA 1
ATOM 688 C C . GLY A 1 90 ? -6.423 -9.164 18.116 1.00 91.69 90 GLY A C 1
ATOM 689 O O . GLY A 1 90 ? -7.511 -9.272 18.683 1.00 91.69 90 GLY A O 1
ATOM 690 N N . LEU A 1 91 ? -6.205 -9.551 16.852 1.00 85.81 91 LEU A N 1
ATOM 691 C CA . LEU A 1 91 ? -7.146 -10.293 16.004 1.00 85.81 91 LEU A CA 1
ATOM 692 C C . LEU A 1 91 ? -6.916 -11.805 16.072 1.00 85.81 91 LEU A C 1
ATOM 694 O O . LEU A 1 91 ? -5.743 -12.222 16.217 1.00 85.81 91 LEU A O 1
#